Protein AF-A0A957CMG1-F1 (afdb_monomer_lite)

Radius of gyration: 23.74 Å; chains: 1; bounding box: 51×32×61 Å

pLDDT: mean 94.54, std 3.84, range [66.88, 98.25]

Structure (mmCIF, N/CA/C/O backbone):
data_AF-A0A957CMG1-F1
#
_entry.id   AF-A0A957CMG1-F1
#
loop_
_atom_site.group_PDB
_atom_site.id
_atom_site.type_symbol
_atom_site.label_atom_id
_atom_site.label_alt_id
_atom_site.label_comp_id
_atom_site.label_asym_id
_atom_site.label_entity_id
_atom_site.label_seq_id
_atom_site.pdbx_PDB_ins_code
_atom_site.Cartn_x
_atom_site.Cartn_y
_atom_site.Cartn_z
_atom_site.occupancy
_atom_site.B_iso_or_equiv
_atom_site.auth_seq_id
_atom_site.auth_comp_id
_atom_site.auth_asym_id
_atom_site.auth_atom_id
_atom_site.pdbx_PDB_model_num
ATOM 1 N N . ASN A 1 1 ? 14.415 6.162 -17.472 1.00 89.38 1 ASN A N 1
ATOM 2 C CA . ASN A 1 1 ? 15.152 7.221 -16.733 1.00 89.38 1 ASN A CA 1
ATOM 3 C C . ASN A 1 1 ? 15.567 6.882 -15.299 1.00 89.38 1 ASN A C 1
ATOM 5 O O . ASN A 1 1 ? 16.486 7.526 -14.812 1.00 89.38 1 ASN A O 1
ATOM 9 N N . TYR A 1 2 ? 14.996 5.870 -14.628 1.00 95.25 2 TYR A N 1
ATOM 10 C CA . TYR A 1 2 ? 15.364 5.530 -13.239 1.00 95.25 2 TYR A CA 1
ATOM 11 C C . TYR A 1 2 ? 16.879 5.347 -12.995 1.00 95.25 2 TYR A C 1
ATOM 13 O O . TYR A 1 2 ? 17.403 5.851 -12.007 1.00 95.25 2 TYR A O 1
ATOM 21 N N . MET A 1 3 ? 17.611 4.693 -13.909 1.00 97.38 3 MET A N 1
ATOM 22 C CA . MET A 1 3 ? 19.063 4.494 -13.762 1.00 97.38 3 MET A CA 1
ATOM 23 C C . MET A 1 3 ? 19.857 5.809 -13.711 1.00 97.38 3 MET A C 1
ATOM 25 O O . MET A 1 3 ? 20.724 5.954 -12.854 1.00 97.38 3 MET A O 1
ATOM 29 N N . ARG A 1 4 ? 19.533 6.786 -14.573 1.00 96.88 4 ARG A N 1
ATOM 30 C CA . ARG A 1 4 ? 20.174 8.113 -14.543 1.00 96.88 4 ARG A CA 1
ATOM 31 C C . ARG A 1 4 ? 19.821 8.850 -13.247 1.00 96.88 4 ARG A C 1
ATOM 33 O O . ARG A 1 4 ? 20.706 9.337 -12.556 1.00 96.88 4 ARG A O 1
ATOM 40 N N . ASN A 1 5 ? 18.546 8.818 -12.846 1.00 95.50 5 ASN A N 1
ATOM 41 C CA . ASN A 1 5 ? 18.070 9.463 -11.613 1.00 95.50 5 ASN A CA 1
ATOM 42 C C . ASN A 1 5 ? 18.682 8.868 -10.332 1.00 95.50 5 ASN A C 1
ATOM 44 O O . ASN A 1 5 ? 18.745 9.541 -9.310 1.00 95.50 5 ASN A O 1
ATOM 48 N N . THR A 1 6 ? 19.139 7.615 -10.378 1.00 96.50 6 THR A N 1
ATOM 49 C CA . THR A 1 6 ? 19.835 6.936 -9.270 1.00 96.50 6 THR A CA 1
ATOM 50 C C . THR A 1 6 ? 21.363 7.004 -9.391 1.00 96.50 6 THR A C 1
ATOM 52 O O . THR A 1 6 ? 22.079 6.244 -8.734 1.00 96.50 6 THR A O 1
ATOM 55 N N . GLY A 1 7 ? 21.875 7.916 -10.227 1.00 97.19 7 GLY A N 1
ATOM 56 C CA . GLY A 1 7 ? 23.296 8.249 -10.327 1.00 97.19 7 GLY A CA 1
ATOM 57 C C . GLY A 1 7 ? 24.149 7.208 -11.049 1.00 97.19 7 GLY A C 1
ATOM 58 O O . GLY A 1 7 ? 25.355 7.143 -10.815 1.00 97.19 7 GLY A O 1
ATOM 59 N N . ARG A 1 8 ? 23.560 6.345 -11.888 1.00 98.25 8 ARG A N 1
ATOM 60 C CA . ARG A 1 8 ? 24.357 5.430 -12.719 1.00 98.25 8 ARG A CA 1
ATOM 61 C C . ARG A 1 8 ? 25.074 6.213 -13.830 1.00 98.25 8 ARG A C 1
ATOM 63 O O . ARG A 1 8 ? 24.431 7.070 -14.433 1.00 98.25 8 ARG A O 1
ATOM 70 N N . PRO A 1 9 ? 26.358 5.910 -14.122 1.00 98.00 9 PRO A N 1
ATOM 71 C CA . PRO A 1 9 ? 27.102 6.584 -15.185 1.00 98.00 9 PRO A CA 1
ATOM 72 C C . PRO A 1 9 ? 26.421 6.436 -16.546 1.00 98.00 9 PRO A C 1
ATOM 74 O O . PRO A 1 9 ? 25.886 5.367 -16.850 1.00 98.00 9 PRO A O 1
ATOM 77 N N . ASP A 1 10 ? 26.496 7.472 -17.381 1.00 97.75 10 ASP A N 1
ATOM 78 C CA . ASP A 1 10 ? 25.837 7.480 -18.691 1.00 97.75 10 ASP A CA 1
ATOM 79 C C . ASP A 1 10 ? 26.314 6.335 -19.591 1.00 97.75 10 ASP A C 1
ATOM 81 O O . ASP A 1 10 ? 25.489 5.670 -20.212 1.00 97.75 10 ASP A O 1
ATOM 85 N N . GLU A 1 11 ? 27.612 6.017 -19.566 1.00 98.19 11 GLU A N 1
ATOM 86 C CA . GLU A 1 11 ? 28.191 4.886 -20.304 1.00 98.19 11 GLU A CA 1
ATOM 87 C C . GLU A 1 11 ? 27.521 3.549 -19.955 1.00 98.19 11 GLU A C 1
ATOM 89 O O . GLU A 1 11 ? 27.271 2.720 -20.832 1.00 98.19 11 GLU A O 1
ATOM 94 N N . LEU A 1 12 ? 27.188 3.339 -18.676 1.00 98.00 12 LEU A N 1
ATOM 95 C CA . LEU A 1 12 ? 26.508 2.130 -18.220 1.00 98.00 12 LEU A CA 1
ATOM 96 C C . LEU A 1 12 ? 25.047 2.107 -18.677 1.00 98.00 12 LEU A C 1
ATOM 98 O O . LEU A 1 12 ? 24.549 1.058 -19.081 1.00 98.00 12 LEU A O 1
ATOM 102 N N . VAL A 1 13 ? 24.353 3.245 -18.605 1.00 98.06 13 VAL A N 1
ATOM 103 C CA . VAL A 1 13 ? 22.962 3.349 -19.069 1.00 98.06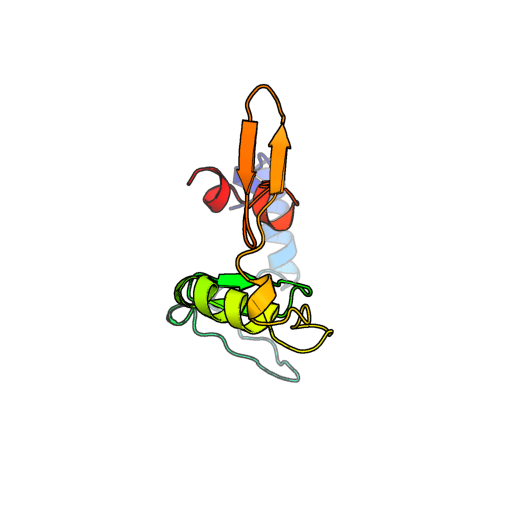 13 VAL A CA 1
ATOM 104 C C . VAL A 1 13 ? 22.882 3.050 -20.565 1.00 98.06 13 VAL A C 1
ATOM 106 O O . VAL A 1 13 ? 22.054 2.244 -20.989 1.00 98.06 13 VAL A O 1
ATOM 109 N N . ASP A 1 14 ? 23.795 3.626 -21.342 1.00 97.94 14 ASP A N 1
ATOM 110 C CA . ASP A 1 14 ? 23.873 3.431 -22.785 1.00 97.94 14 ASP A CA 1
ATOM 111 C C . ASP A 1 14 ? 24.233 1.983 -23.146 1.00 97.94 14 ASP A C 1
ATOM 113 O O . ASP A 1 14 ? 23.675 1.418 -24.090 1.00 97.94 14 ASP A O 1
ATOM 117 N N . LEU A 1 15 ? 25.141 1.355 -22.388 1.00 98.06 15 LEU A N 1
ATOM 118 C CA . LEU A 1 15 ? 25.483 -0.057 -22.556 1.00 98.06 15 LEU A CA 1
ATOM 119 C C . LEU A 1 15 ? 24.267 -0.961 -22.324 1.00 98.06 15 LEU A C 1
ATOM 121 O O . LEU A 1 15 ? 23.983 -1.823 -23.158 1.00 98.06 15 LEU A O 1
ATOM 125 N N . VAL A 1 16 ? 23.542 -0.766 -21.217 1.00 98.00 16 VAL A N 1
ATOM 126 C CA . VAL A 1 16 ? 22.353 -1.566 -20.882 1.00 98.00 16 VAL A CA 1
ATOM 127 C C . VAL A 1 16 ? 21.277 -1.409 -21.949 1.00 98.00 16 VAL A C 1
ATOM 129 O O . VAL A 1 16 ? 20.696 -2.405 -22.382 1.00 98.00 16 VAL A O 1
ATOM 132 N N . GLU A 1 17 ? 21.036 -0.189 -22.425 1.00 97.31 17 GLU A N 1
ATOM 133 C CA . GLU A 1 17 ? 20.070 0.063 -23.493 1.00 97.31 17 GLU A CA 1
ATOM 134 C C . GLU A 1 17 ? 20.462 -0.642 -24.798 1.00 97.31 17 GLU A C 1
ATOM 136 O O . GLU A 1 17 ? 19.654 -1.373 -25.372 1.00 97.31 17 GLU A O 1
ATOM 141 N N . LYS A 1 18 ? 21.709 -0.483 -25.259 1.00 98.06 18 LYS A N 1
ATOM 142 C CA . LYS A 1 18 ? 22.189 -1.135 -26.489 1.00 98.06 18 LYS A CA 1
ATOM 143 C C . LYS A 1 18 ? 22.106 -2.653 -26.392 1.00 98.06 18 LYS A C 1
ATOM 145 O O . LYS A 1 18 ? 21.629 -3.301 -27.322 1.00 98.06 18 LYS A O 1
ATOM 150 N N . TYR A 1 19 ? 22.547 -3.212 -25.267 1.00 98.25 19 TYR A N 1
ATOM 151 C CA . TYR A 1 19 ? 22.513 -4.648 -25.029 1.00 98.25 19 TYR A CA 1
ATOM 152 C C . TYR A 1 19 ? 21.076 -5.183 -25.033 1.00 98.25 19 TYR A C 1
ATOM 154 O O . TYR A 1 19 ? 20.767 -6.102 -25.785 1.00 98.25 19 TYR A O 1
ATOM 162 N N . THR A 1 20 ? 20.172 -4.581 -24.257 1.00 97.69 20 THR A N 1
ATOM 163 C CA . THR A 1 20 ? 18.773 -5.036 -24.171 1.00 97.69 20 THR A CA 1
ATOM 164 C C . THR A 1 20 ? 18.028 -4.889 -25.495 1.00 97.69 20 THR A C 1
ATOM 166 O O . THR A 1 20 ? 17.253 -5.777 -25.839 1.00 97.69 20 THR A O 1
ATOM 169 N N . LYS A 1 21 ? 18.309 -3.847 -26.290 1.00 96.75 21 LYS A N 1
ATOM 170 C CA . LYS A 1 21 ? 17.794 -3.721 -27.664 1.00 96.75 21 LYS A CA 1
ATOM 171 C C . LYS A 1 21 ? 18.317 -4.834 -28.570 1.00 96.75 21 LYS A C 1
ATOM 173 O O . LYS A 1 21 ? 17.524 -5.485 -29.242 1.00 96.75 21 LYS A O 1
ATOM 178 N N . ALA A 1 22 ? 19.625 -5.100 -28.550 1.00 97.31 22 ALA A N 1
ATOM 179 C CA . ALA A 1 22 ? 20.231 -6.166 -29.351 1.00 97.31 22 ALA A CA 1
ATOM 180 C C . ALA A 1 22 ? 19.712 -7.568 -28.980 1.00 97.31 22 ALA A C 1
ATOM 182 O O . ALA A 1 22 ? 19.689 -8.453 -29.829 1.00 97.31 22 ALA A O 1
ATOM 183 N N . GLN A 1 23 ? 19.297 -7.770 -27.727 1.00 97.56 23 GLN A N 1
ATOM 184 C CA . GLN A 1 23 ? 18.710 -9.023 -27.240 1.00 97.56 23 GLN A CA 1
ATOM 185 C C . GLN A 1 23 ? 17.176 -9.091 -27.380 1.00 97.56 23 GLN A C 1
ATOM 187 O O . GLN A 1 23 ? 16.589 -10.106 -27.021 1.00 97.56 23 GLN A O 1
ATOM 192 N N . GLY A 1 24 ? 16.508 -8.032 -27.855 1.00 94.38 24 GLY A N 1
ATOM 193 C CA . GLY A 1 24 ? 15.042 -7.986 -27.944 1.00 94.38 24 GLY A CA 1
ATOM 194 C C . GLY A 1 24 ? 14.320 -7.896 -26.590 1.00 94.38 24 GLY A C 1
ATOM 195 O O . GLY A 1 24 ? 13.144 -8.225 -26.495 1.00 94.38 24 GLY A O 1
ATOM 196 N N . LEU A 1 25 ? 15.013 -7.457 -25.536 1.00 95.56 25 LEU A N 1
ATOM 197 C CA . LEU A 1 25 ? 14.482 -7.297 -24.174 1.00 95.56 25 LEU A CA 1
ATOM 198 C C . LEU A 1 25 ? 13.975 -5.874 -23.891 1.00 95.56 25 LEU A C 1
ATOM 200 O O . LEU A 1 25 ? 13.389 -5.616 -22.841 1.00 95.56 25 LEU A O 1
ATOM 204 N N . TYR A 1 26 ? 14.243 -4.929 -24.792 1.00 95.50 26 TYR A N 1
ATOM 205 C CA . TYR A 1 26 ? 13.864 -3.529 -24.631 1.00 95.50 26 TYR A CA 1
ATOM 206 C C . TYR A 1 26 ? 12.438 -3.288 -25.146 1.00 95.50 26 TYR A C 1
ATOM 208 O O . TYR A 1 26 ? 12.217 -3.255 -26.355 1.00 95.50 26 TYR A O 1
ATOM 216 N N . ARG A 1 27 ? 11.477 -3.115 -24.229 1.00 95.19 27 ARG A N 1
ATOM 217 C CA . ARG A 1 27 ? 10.067 -2.815 -24.540 1.00 95.19 27 ARG A CA 1
ATOM 218 C C . ARG A 1 27 ? 9.879 -1.316 -24.797 1.00 95.19 27 ARG A C 1
ATOM 220 O O . ARG A 1 27 ? 10.307 -0.490 -23.995 1.00 95.19 27 ARG A O 1
ATOM 227 N N . THR A 1 28 ? 9.183 -0.984 -25.875 1.00 95.06 28 THR A N 1
ATOM 228 C CA . THR A 1 28 ? 8.637 0.353 -26.193 1.00 95.06 28 THR A CA 1
ATOM 229 C C . THR A 1 28 ? 7.159 0.223 -26.513 1.00 95.06 28 THR A C 1
ATOM 231 O O . THR A 1 28 ? 6.751 -0.893 -26.803 1.00 95.06 28 THR A O 1
ATOM 234 N N . ASP A 1 29 ? 6.365 1.292 -26.524 1.00 94.50 29 ASP A N 1
ATOM 235 C CA . ASP A 1 29 ? 4.917 1.213 -26.798 1.00 94.50 29 ASP A CA 1
ATOM 236 C C . ASP A 1 29 ? 4.586 0.567 -28.159 1.00 94.50 29 ASP A C 1
ATOM 238 O O . ASP A 1 29 ? 3.553 -0.081 -28.299 1.00 94.50 29 ASP A O 1
ATOM 242 N N . GLU A 1 30 ? 5.496 0.645 -29.136 1.00 94.25 30 GLU A N 1
ATOM 243 C CA . GLU A 1 30 ? 5.371 0.005 -30.454 1.00 94.25 30 GLU A CA 1
ATOM 244 C C . GLU A 1 30 ? 5.687 -1.499 -30.450 1.00 94.25 30 GLU A C 1
ATOM 246 O O . GLU A 1 30 ? 5.414 -2.198 -31.426 1.00 94.25 30 GLU A O 1
ATOM 251 N N . THR A 1 31 ? 6.301 -2.014 -29.383 1.00 94.31 31 THR A N 1
ATOM 252 C CA . THR A 1 31 ? 6.585 -3.446 -29.256 1.00 94.31 31 THR A CA 1
ATOM 253 C C . THR A 1 31 ? 5.262 -4.207 -29.094 1.00 94.31 31 THR A C 1
ATOM 255 O O . THR A 1 31 ? 4.480 -3.848 -28.215 1.00 94.31 31 THR A O 1
ATOM 258 N N . PRO A 1 32 ? 4.996 -5.263 -29.885 1.00 93.00 32 PRO A N 1
ATOM 259 C CA . PRO A 1 32 ? 3.783 -6.061 -29.733 1.00 93.00 32 PRO A CA 1
ATOM 260 C C . PRO A 1 32 ? 3.679 -6.698 -28.347 1.00 93.00 32 PRO A C 1
ATOM 262 O O . PRO A 1 32 ? 4.692 -7.046 -27.731 1.00 93.00 32 PRO A O 1
ATOM 265 N N . ASP A 1 33 ? 2.452 -6.900 -27.878 1.00 93.38 33 ASP A N 1
ATOM 266 C CA . ASP A 1 33 ? 2.230 -7.632 -26.638 1.00 93.38 33 ASP A CA 1
ATOM 267 C C . ASP A 1 33 ? 2.654 -9.101 -26.773 1.00 93.38 33 ASP A C 1
ATOM 269 O O . ASP A 1 33 ? 2.407 -9.731 -27.809 1.00 93.38 33 ASP A O 1
ATOM 273 N N . PRO A 1 34 ? 3.295 -9.674 -25.739 1.00 93.56 34 PRO A N 1
ATOM 274 C CA . PRO A 1 34 ? 3.564 -11.102 -25.700 1.00 93.56 34 PRO A CA 1
ATOM 275 C C . PRO A 1 34 ? 2.275 -11.928 -25.759 1.00 93.56 34 PRO A C 1
ATOM 277 O O . PRO A 1 34 ? 1.210 -11.499 -25.317 1.00 93.56 34 PRO A O 1
ATOM 280 N N . ILE A 1 35 ? 2.387 -13.164 -26.245 1.00 95.31 35 ILE A N 1
ATOM 281 C CA . ILE A 1 35 ? 1.289 -14.131 -26.180 1.00 95.31 35 ILE A CA 1
ATOM 282 C C . ILE A 1 35 ? 1.265 -14.717 -24.767 1.00 95.31 35 ILE A C 1
ATOM 284 O O . ILE A 1 35 ? 2.110 -15.542 -24.413 1.00 95.31 35 ILE A O 1
ATOM 288 N N . PHE A 1 36 ? 0.308 -14.272 -23.959 1.00 96.38 36 PHE A N 1
ATOM 289 C CA . PHE A 1 36 ? 0.070 -14.797 -22.616 1.00 96.38 36 PHE A CA 1
ATOM 290 C C . PHE A 1 36 ? -0.941 -15.948 -22.644 1.00 96.38 36 PHE A C 1
ATOM 292 O O . PHE A 1 36 ? -1.742 -16.060 -23.571 1.00 96.38 36 PHE A O 1
ATOM 299 N N . THR A 1 37 ? -0.917 -16.807 -21.622 1.00 97.69 37 THR A N 1
ATOM 300 C CA . THR A 1 37 ? -1.943 -17.850 -21.448 1.00 97.69 37 THR A CA 1
ATOM 301 C C . THR A 1 37 ? -3.294 -17.248 -21.083 1.00 97.69 37 THR A C 1
ATOM 303 O O . THR A 1 37 ? -4.315 -17.703 -21.579 1.00 97.69 37 THR A O 1
ATOM 306 N N . ASP A 1 38 ? -3.268 -16.202 -20.256 1.00 97.12 38 ASP A N 1
ATOM 307 C CA . ASP A 1 38 ? -4.426 -15.456 -19.786 1.00 97.12 38 ASP A CA 1
ATOM 308 C C . ASP A 1 38 ? -4.066 -13.971 -19.699 1.00 97.12 38 ASP A C 1
ATOM 310 O O . ASP A 1 38 ? -2.925 -13.613 -19.389 1.00 97.12 38 ASP A O 1
ATOM 314 N N . VAL A 1 39 ? -5.050 -13.107 -19.943 1.00 96.25 39 VAL A N 1
ATOM 315 C CA . VAL A 1 39 ? -4.912 -11.650 -19.837 1.00 96.25 39 VAL A CA 1
ATOM 316 C C . VAL A 1 39 ? -5.898 -11.142 -18.790 1.00 96.25 39 VAL A C 1
ATOM 318 O O . VAL A 1 39 ? -7.079 -11.484 -18.819 1.00 96.25 39 VAL A O 1
ATOM 321 N N . VAL A 1 40 ? -5.403 -10.328 -17.857 1.00 96.81 40 VAL A N 1
ATOM 322 C CA . VAL A 1 40 ? -6.211 -9.645 -16.839 1.00 96.81 40 VAL A CA 1
ATOM 323 C C . VAL A 1 40 ? -6.050 -8.145 -17.037 1.00 96.81 40 VAL A C 1
ATOM 325 O O . VAL A 1 40 ? -4.929 -7.651 -17.140 1.00 96.81 40 VAL A O 1
ATOM 328 N N . GLU A 1 41 ? -7.167 -7.426 -17.066 1.00 96.62 41 GLU A N 1
ATOM 329 C CA . GLU A 1 41 ? -7.198 -5.988 -17.328 1.00 96.62 41 GLU A CA 1
ATOM 330 C C . GLU A 1 41 ? -7.559 -5.191 -16.070 1.00 96.62 41 GLU A C 1
ATOM 332 O O . GLU A 1 41 ? -8.331 -5.640 -15.218 1.00 96.62 41 GLU A O 1
ATOM 337 N N . LEU A 1 42 ? -7.004 -3.981 -15.963 1.00 96.50 42 LEU A N 1
ATOM 338 C CA . LEU A 1 42 ? -7.326 -3.013 -14.919 1.00 96.50 42 LEU A CA 1
ATOM 339 C C . LEU A 1 42 ? -7.342 -1.604 -15.512 1.00 96.50 42 LEU A C 1
ATOM 341 O O . LEU A 1 42 ? -6.302 -1.078 -15.905 1.00 96.50 42 LEU A O 1
ATOM 345 N N . ASP A 1 43 ? -8.510 -0.967 -15.504 1.00 97.25 43 ASP A N 1
ATOM 346 C CA . ASP A 1 43 ? -8.623 0.453 -15.825 1.00 97.25 43 ASP A CA 1
ATOM 347 C C . ASP A 1 43 ? -8.159 1.299 -14.630 1.00 97.25 43 ASP A C 1
ATOM 349 O O . ASP A 1 43 ? -8.803 1.333 -13.575 1.00 97.25 43 ASP A O 1
ATOM 353 N N . LEU A 1 44 ? -7.044 2.013 -14.801 1.00 95.94 44 LEU A N 1
ATOM 354 C CA . LEU A 1 44 ? -6.472 2.881 -13.771 1.00 95.94 44 LEU A CA 1
ATOM 355 C C . LEU A 1 44 ? -7.407 4.033 -13.369 1.00 95.94 44 LEU A C 1
ATOM 357 O O . LEU A 1 44 ? -7.328 4.495 -12.232 1.00 95.94 44 LEU A O 1
ATOM 361 N N . GLY A 1 45 ? -8.331 4.457 -14.239 1.00 97.88 45 GLY A N 1
ATOM 362 C CA . GLY A 1 45 ? -9.346 5.465 -13.919 1.00 97.88 45 GLY A CA 1
ATOM 363 C C . GLY A 1 45 ? -10.363 4.999 -12.872 1.00 97.88 45 GLY A C 1
ATOM 364 O O . GLY A 1 45 ? -10.998 5.820 -12.212 1.00 97.88 45 GLY A O 1
ATOM 365 N N . THR A 1 46 ? -10.490 3.685 -12.667 1.00 96.31 46 THR A N 1
ATOM 366 C CA . THR A 1 46 ? -11.381 3.095 -11.653 1.00 96.31 46 THR A CA 1
ATOM 367 C C . THR A 1 46 ? -10.733 2.971 -10.273 1.00 96.31 46 THR A C 1
ATOM 369 O O . THR A 1 46 ? -11.406 2.635 -9.291 1.00 96.31 46 THR A O 1
ATOM 372 N N . VAL A 1 47 ? -9.427 3.233 -10.166 1.00 96.50 47 VAL A N 1
ATOM 373 C CA . VAL A 1 47 ? -8.684 3.082 -8.915 1.00 96.50 47 VAL A CA 1
ATOM 374 C C . VAL A 1 47 ? -9.133 4.140 -7.910 1.00 96.50 47 VAL A C 1
ATOM 376 O O . VAL A 1 47 ? -9.198 5.332 -8.194 1.00 96.50 47 VAL A O 1
ATOM 379 N N . GLN A 1 48 ? -9.417 3.688 -6.689 1.00 97.12 48 GLN A N 1
ATOM 380 C CA . GLN A 1 48 ? -9.823 4.540 -5.574 1.00 97.12 48 GLN A CA 1
ATOM 381 C C . GLN A 1 48 ? -8.920 4.303 -4.361 1.00 97.12 48 GLN A C 1
ATOM 383 O O . GLN A 1 48 ? -8.503 3.153 -4.153 1.00 97.12 48 GLN A O 1
ATOM 388 N N . PRO A 1 49 ? -8.680 5.336 -3.524 1.00 97.25 49 PRO A N 1
ATOM 389 C CA . PRO A 1 49 ? -7.949 5.188 -2.273 1.00 97.25 49 PRO A CA 1
ATOM 390 C C . PRO A 1 49 ? -8.535 4.070 -1.410 1.00 97.25 49 PRO A C 1
ATOM 392 O O . PRO A 1 49 ? -9.744 4.006 -1.163 1.00 97.25 49 PRO A O 1
ATOM 395 N N . SER A 1 50 ? -7.671 3.178 -0.942 1.00 97.25 50 SER A N 1
ATOM 396 C CA . SER A 1 50 ? -8.076 2.013 -0.164 1.00 97.25 50 SER A CA 1
ATOM 397 C C . SER A 1 50 ? -7.032 1.626 0.872 1.00 97.25 50 SER A C 1
ATOM 399 O O . SER A 1 50 ? -5.859 1.965 0.755 1.00 97.25 50 SER A O 1
ATOM 401 N N . LEU A 1 51 ? -7.488 0.879 1.868 1.00 96.25 51 LEU A N 1
ATOM 402 C CA . LEU A 1 51 ? -6.701 0.216 2.896 1.00 96.25 51 LEU A CA 1
ATOM 403 C C . LEU A 1 51 ? -6.778 -1.301 2.678 1.00 96.25 51 LEU A C 1
ATOM 405 O O . LEU A 1 51 ? -7.666 -1.788 1.975 1.00 96.25 51 LEU A O 1
ATOM 409 N N . ALA A 1 52 ? -5.878 -2.041 3.317 1.00 95.56 52 ALA A N 1
ATOM 410 C CA . ALA A 1 52 ? -5.930 -3.496 3.384 1.00 95.56 52 ALA A CA 1
ATOM 411 C C . ALA A 1 52 ? -6.038 -3.954 4.843 1.00 95.56 52 ALA A C 1
ATOM 413 O O . ALA A 1 52 ? -5.329 -3.426 5.702 1.00 95.56 52 ALA A O 1
ATOM 414 N N . GLY A 1 53 ? -6.903 -4.928 5.127 1.00 94.06 53 GLY A N 1
ATOM 415 C CA . GLY A 1 53 ? -7.024 -5.539 6.449 1.00 94.06 53 GLY A CA 1
ATOM 416 C C . GLY A 1 53 ? -8.471 -5.797 6.889 1.00 94.06 53 GLY A C 1
ATOM 417 O O . GLY A 1 53 ? -9.365 -5.882 6.054 1.00 94.06 53 GLY A O 1
ATOM 418 N N . PRO A 1 54 ? -8.724 -5.957 8.203 1.00 91.56 54 PRO A N 1
ATOM 419 C CA . PRO A 1 54 ? -7.779 -5.750 9.305 1.00 91.56 54 PRO A CA 1
ATOM 420 C C . PRO A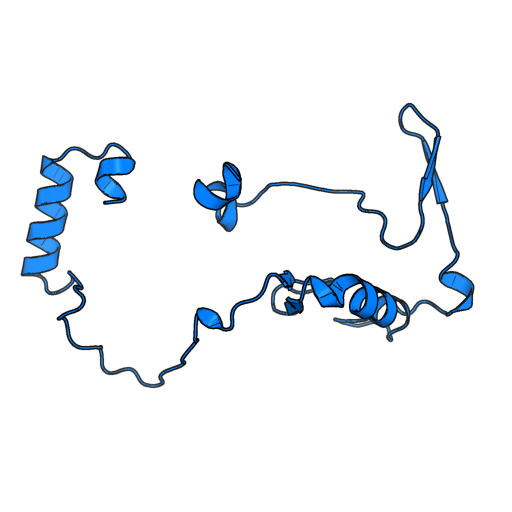 1 54 ? -6.824 -6.925 9.566 1.00 91.56 54 PRO A C 1
ATOM 422 O O . PRO A 1 54 ? -5.920 -6.774 10.382 1.00 91.56 54 PRO A O 1
ATOM 425 N N . LYS A 1 55 ? -7.002 -8.088 8.915 1.00 93.75 55 LYS A N 1
ATOM 426 C CA . LYS A 1 55 ? -6.199 -9.296 9.212 1.00 93.75 55 LYS A CA 1
ATOM 427 C C . LYS A 1 55 ? -5.379 -9.856 8.047 1.00 93.75 55 LYS A C 1
ATOM 429 O O . LYS A 1 55 ? -4.457 -10.625 8.307 1.00 93.75 55 LYS A O 1
ATOM 434 N N . ARG A 1 56 ? -5.690 -9.527 6.785 1.00 94.62 56 ARG A N 1
ATOM 435 C CA . ARG A 1 56 ? -4.974 -10.058 5.606 1.00 94.62 56 ARG A CA 1
ATOM 436 C C . ARG A 1 56 ? -4.763 -8.982 4.531 1.00 94.62 56 ARG A C 1
ATOM 438 O O . ARG A 1 56 ? -5.606 -8.098 4.398 1.00 94.62 56 ARG A O 1
ATOM 445 N N . PRO A 1 57 ? -3.684 -9.059 3.734 1.00 94.62 57 PRO A N 1
ATOM 446 C CA . PRO A 1 57 ? -3.344 -8.033 2.742 1.00 94.62 57 PRO A CA 1
ATOM 447 C C . PRO A 1 57 ? -4.299 -7.969 1.540 1.00 94.62 57 PRO A C 1
ATOM 449 O O . PRO A 1 57 ? -4.458 -6.909 0.946 1.00 94.62 57 PRO A O 1
ATOM 452 N N . GLN A 1 58 ? -4.957 -9.073 1.182 1.00 95.00 58 GLN A N 1
ATOM 453 C CA . GLN A 1 58 ? -5.926 -9.109 0.081 1.00 95.00 58 GLN A CA 1
ATOM 454 C C . GLN A 1 58 ? -7.303 -8.528 0.448 1.00 95.00 58 GLN A C 1
ATOM 456 O O . GLN A 1 58 ? -8.143 -8.343 -0.431 1.00 95.00 58 GLN A O 1
ATOM 461 N N . ASP A 1 59 ? -7.557 -8.251 1.731 1.00 94.44 59 ASP A N 1
ATOM 462 C CA . ASP A 1 59 ? -8.832 -7.699 2.194 1.00 94.44 59 ASP A CA 1
ATOM 463 C C . ASP A 1 59 ? -8.877 -6.186 1.915 1.00 94.44 59 ASP A C 1
ATOM 465 O O . ASP A 1 59 ? -8.573 -5.366 2.781 1.00 94.44 59 ASP A O 1
ATOM 469 N N . ARG A 1 60 ? -9.219 -5.807 0.677 1.00 95.50 60 ARG A N 1
ATOM 470 C CA . ARG A 1 60 ? -9.298 -4.405 0.244 1.00 95.50 60 ARG A CA 1
ATOM 471 C C . ARG A 1 60 ? -10.542 -3.709 0.803 1.00 95.50 60 ARG A C 1
ATOM 473 O O . ARG A 1 60 ? -11.668 -4.137 0.565 1.00 95.50 60 ARG A O 1
ATOM 480 N N . ILE A 1 61 ? -10.339 -2.562 1.448 1.00 96.19 61 ILE A N 1
ATOM 481 C CA . ILE A 1 61 ? -11.392 -1.689 1.975 1.00 96.19 61 ILE A CA 1
ATOM 482 C C . ILE A 1 61 ? -11.232 -0.306 1.348 1.00 96.19 61 ILE A C 1
ATOM 484 O O . ILE A 1 61 ? -10.203 0.339 1.530 1.00 96.19 61 ILE A O 1
ATOM 488 N N . LEU A 1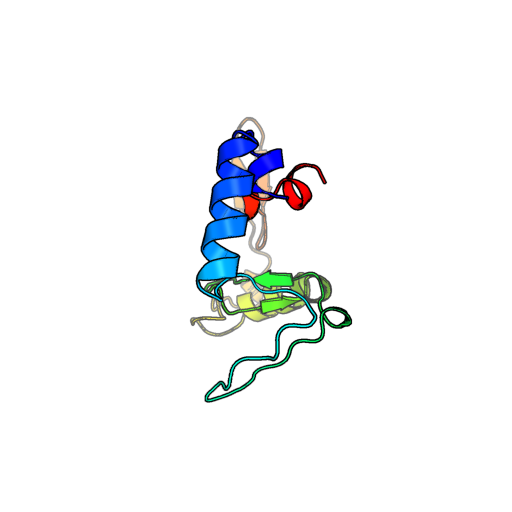 62 ? -12.243 0.180 0.624 1.00 97.62 62 LEU A N 1
ATOM 489 C CA . LEU A 1 62 ? -12.248 1.571 0.157 1.00 97.62 62 LEU A CA 1
ATOM 490 C C . LEU A 1 62 ? -12.146 2.519 1.350 1.00 97.62 62 LEU A C 1
ATOM 492 O O . LEU A 1 62 ? -12.840 2.328 2.350 1.00 97.62 62 LEU A O 1
ATOM 496 N N . LEU A 1 63 ? -11.316 3.557 1.238 1.00 97.25 63 LEU A N 1
ATOM 497 C CA . LEU A 1 63 ? -11.091 4.492 2.339 1.00 97.25 63 LEU A CA 1
ATOM 498 C C . LEU A 1 63 ? -12.402 5.161 2.784 1.00 97.25 63 LEU A C 1
ATOM 500 O O . LEU A 1 63 ? -12.647 5.291 3.983 1.00 97.25 63 LEU A O 1
ATOM 504 N N . SER A 1 64 ? -13.289 5.476 1.833 1.00 97.75 64 SER A N 1
ATOM 505 C CA . SER A 1 64 ? -14.641 5.998 2.087 1.00 97.75 64 SER A CA 1
ATOM 506 C C . SER A 1 64 ? -15.500 5.077 2.960 1.00 97.75 64 SER A C 1
ATOM 508 O O . SER A 1 64 ? -16.352 5.549 3.709 1.00 97.75 64 SER A O 1
ATOM 510 N N . ASN A 1 65 ? -15.258 3.765 2.901 1.00 97.31 65 ASN A N 1
ATOM 511 C CA . ASN A 1 65 ? -16.066 2.742 3.563 1.00 97.31 65 ASN A CA 1
ATOM 512 C C . ASN A 1 65 ? -15.417 2.233 4.859 1.00 97.31 65 ASN A C 1
ATOM 514 O O . ASN A 1 65 ? -15.999 1.391 5.545 1.00 97.31 65 ASN A O 1
ATOM 518 N N . MET A 1 66 ? -14.225 2.728 5.214 1.00 96.56 66 MET A N 1
ATOM 519 C CA . MET A 1 66 ? -13.424 2.209 6.327 1.00 96.56 66 MET A CA 1
ATOM 520 C C . MET A 1 66 ? -14.212 2.162 7.640 1.00 96.56 66 MET A C 1
ATOM 522 O O . MET A 1 66 ? -14.262 1.121 8.291 1.00 96.56 66 MET A O 1
ATOM 526 N N . LYS A 1 67 ? -14.897 3.255 7.997 1.00 95.50 67 LYS A N 1
ATOM 527 C CA . LYS A 1 67 ? -15.656 3.355 9.255 1.00 95.50 67 LYS A CA 1
ATOM 528 C C . LYS A 1 67 ? -16.786 2.328 9.344 1.00 95.50 67 LYS A C 1
ATOM 530 O O . LYS A 1 67 ? -17.016 1.749 10.404 1.00 95.50 67 LYS A O 1
ATOM 535 N N . GLU A 1 68 ? -17.506 2.124 8.244 1.00 96.00 68 GLU A N 1
ATOM 536 C CA . GLU A 1 68 ? -18.606 1.162 8.181 1.00 96.00 68 GLU A CA 1
ATOM 537 C C . GLU A 1 68 ? -18.079 -0.274 8.277 1.00 96.00 68 GLU A C 1
ATOM 539 O O . GLU A 1 68 ? -18.568 -1.061 9.088 1.00 96.00 68 GLU A O 1
ATOM 544 N N . GLN A 1 69 ? -17.040 -0.596 7.502 1.00 95.62 69 GLN A N 1
ATOM 545 C CA . GLN A 1 69 ? -16.436 -1.928 7.491 1.00 95.62 69 GLN A CA 1
ATOM 546 C C . GLN A 1 69 ? -15.785 -2.281 8.828 1.00 95.62 69 GLN A C 1
ATOM 548 O O . GLN A 1 69 ? -15.936 -3.403 9.312 1.00 95.62 69 GLN A O 1
ATOM 553 N N . TYR A 1 70 ? -15.130 -1.319 9.479 1.00 95.38 70 TYR A N 1
ATOM 554 C CA . TYR A 1 70 ? -14.561 -1.510 10.808 1.00 95.38 70 TYR A CA 1
ATOM 555 C C . TYR A 1 70 ? -15.633 -1.907 11.832 1.00 95.38 70 TYR A C 1
ATOM 557 O O . TYR A 1 70 ? -15.478 -2.901 12.538 1.00 95.38 70 TYR A O 1
ATOM 565 N N . ARG A 1 71 ? -16.770 -1.197 11.862 1.00 94.25 71 ARG A N 1
ATOM 566 C CA . ARG A 1 71 ? -17.886 -1.513 12.771 1.00 94.25 71 ARG A CA 1
ATOM 567 C C . ARG A 1 71 ? -18.486 -2.889 12.515 1.00 94.25 71 ARG A C 1
ATOM 569 O O . ARG A 1 71 ? -18.744 -3.619 13.467 1.00 94.25 71 ARG A O 1
ATOM 576 N N . LYS A 1 72 ? -18.657 -3.263 11.243 1.00 94.94 72 LYS A N 1
ATOM 577 C CA . LYS A 1 72 ? -19.092 -4.616 10.862 1.00 94.94 72 LYS A CA 1
ATOM 578 C C . LYS A 1 72 ? -18.106 -5.675 11.358 1.00 94.94 72 LYS A C 1
ATOM 580 O O . LYS A 1 72 ? -18.521 -6.678 11.927 1.00 94.94 72 LYS A O 1
ATOM 585 N N . THR A 1 73 ? -16.807 -5.419 11.208 1.00 95.81 73 THR A N 1
ATOM 586 C CA . THR A 1 73 ? -15.737 -6.333 11.640 1.00 95.81 73 THR A CA 1
ATOM 587 C C . THR A 1 73 ? -15.737 -6.548 13.157 1.00 95.81 73 THR A C 1
ATOM 589 O O . THR A 1 73 ? -15.496 -7.666 13.611 1.00 95.81 73 THR A O 1
ATOM 592 N N . LEU A 1 74 ? -16.030 -5.515 13.956 1.00 96.50 74 LEU A N 1
ATOM 593 C CA . LEU A 1 74 ? -16.091 -5.653 15.416 1.00 96.50 74 LEU A CA 1
ATOM 594 C C . LEU A 1 74 ? -17.115 -6.708 15.857 1.00 96.50 74 LEU A C 1
ATOM 596 O O . LEU A 1 74 ? -16.786 -7.549 16.688 1.00 96.50 74 LEU A O 1
ATOM 600 N N . LEU A 1 75 ? -18.312 -6.692 15.264 1.00 96.38 75 LEU A N 1
ATOM 601 C CA . LEU A 1 75 ? -19.423 -7.580 15.628 1.00 96.38 75 LEU A CA 1
ATOM 602 C C . LEU A 1 75 ? -19.404 -8.931 14.898 1.00 96.38 75 LEU A C 1
ATOM 604 O O . LEU A 1 75 ? -20.015 -9.896 15.354 1.00 96.38 75 LEU A O 1
ATOM 608 N N . ALA A 1 76 ? -18.732 -9.014 13.747 1.00 95.88 76 ALA A N 1
ATOM 609 C CA . ALA A 1 76 ? -18.681 -10.239 12.958 1.00 95.88 76 ALA A CA 1
ATOM 610 C C . ALA A 1 76 ? -18.029 -11.394 13.746 1.00 95.88 76 ALA A C 1
ATOM 612 O O . ALA A 1 76 ? -17.084 -11.144 14.503 1.00 95.88 76 ALA A O 1
ATOM 613 N N . PRO A 1 77 ? -18.471 -12.655 13.546 1.00 95.94 77 PRO A N 1
ATOM 614 C CA . PRO A 1 77 ? -17.912 -13.814 14.236 1.00 95.94 77 PRO A CA 1
ATOM 615 C C . PRO A 1 77 ? -16.393 -13.892 14.114 1.00 95.94 77 PRO A C 1
ATOM 617 O O . PRO A 1 77 ? -15.818 -13.517 13.090 1.00 95.94 77 PRO A O 1
ATOM 620 N N . VAL A 1 78 ? -15.742 -14.420 15.151 1.00 95.88 78 VAL A N 1
ATOM 621 C CA . VAL A 1 78 ? -14.284 -14.573 15.176 1.00 95.88 78 VAL A CA 1
ATOM 622 C C . VAL A 1 78 ? -13.819 -15.330 13.932 1.00 95.88 78 VAL A C 1
ATOM 624 O O . VAL A 1 78 ? -14.184 -16.480 13.705 1.00 95.88 78 VAL A O 1
ATOM 627 N N . GLY A 1 79 ? -12.999 -14.670 13.121 1.00 92.50 79 GLY A N 1
ATOM 628 C CA . GLY A 1 79 ? -12.522 -15.223 11.859 1.00 92.50 79 GLY A CA 1
ATOM 629 C C . GLY A 1 79 ? -11.653 -14.232 11.090 1.00 92.50 79 GLY A C 1
ATOM 630 O O . GLY A 1 79 ? -11.255 -13.206 11.650 1.00 92.50 79 GLY A O 1
ATOM 631 N N . PRO A 1 80 ? -11.353 -14.494 9.807 1.00 89.38 80 PRO A N 1
ATOM 632 C CA . PRO A 1 80 ? -10.501 -13.623 8.995 1.00 89.38 80 PRO A CA 1
ATOM 633 C C . PRO A 1 80 ? -10.996 -12.172 8.896 1.00 89.38 80 PRO A C 1
ATOM 635 O O . PRO A 1 80 ? -10.186 -11.264 8.766 1.00 89.38 80 PRO A O 1
ATOM 638 N N . GLN A 1 81 ? -12.307 -11.949 9.012 1.00 87.88 81 GLN A N 1
ATOM 639 C CA . GLN A 1 81 ? -12.942 -10.633 8.866 1.00 87.88 81 GLN A CA 1
ATOM 640 C C . GLN A 1 81 ? -13.726 -10.193 10.114 1.00 87.88 81 GLN A C 1
ATOM 642 O O . GLN A 1 81 ? -14.469 -9.221 10.050 1.00 87.88 81 GLN A O 1
ATOM 647 N N . GLY A 1 82 ? -13.586 -10.894 11.247 1.00 93.69 82 GLY A N 1
ATOM 648 C CA . GLY A 1 82 ? -14.398 -10.629 12.438 1.00 93.69 82 GLY A CA 1
ATOM 649 C C . GLY A 1 82 ? -13.646 -10.760 13.757 1.00 93.69 82 GLY A C 1
ATOM 650 O O . GLY A 1 82 ? -12.709 -11.558 13.886 1.00 93.69 82 GLY A O 1
ATOM 651 N N . ILE A 1 83 ? -14.028 -9.928 14.725 1.00 94.44 83 ILE A N 1
ATOM 652 C CA . ILE A 1 83 ? -13.451 -9.871 16.076 1.00 94.44 83 ILE A CA 1
ATOM 653 C C . ILE A 1 83 ? -14.352 -10.565 17.107 1.00 94.44 83 ILE A C 1
ATOM 655 O O . ILE A 1 83 ? -13.827 -11.115 18.070 1.00 94.44 83 ILE A O 1
ATOM 659 N N . GLY A 1 84 ? -15.668 -10.612 16.882 1.00 95.50 84 GLY A N 1
ATOM 660 C CA . GLY A 1 84 ? -16.630 -11.323 17.727 1.00 95.50 84 GLY A CA 1
ATOM 661 C C . GLY A 1 84 ? -17.054 -10.578 18.993 1.00 95.50 84 GLY A C 1
ATOM 662 O O . GLY A 1 84 ? -17.394 -11.232 19.977 1.00 95.50 84 GLY A O 1
ATOM 663 N N . LEU A 1 85 ? -17.018 -9.242 18.990 1.00 96.25 85 LEU A N 1
ATOM 664 C CA . LEU A 1 85 ? -17.555 -8.432 20.086 1.00 96.25 85 LEU A CA 1
ATOM 665 C C . LEU A 1 85 ? -19.085 -8.459 20.090 1.00 96.25 85 LEU A C 1
ATOM 667 O O . LEU A 1 85 ? -19.723 -8.531 19.038 1.00 96.25 85 LEU A O 1
ATOM 671 N N . LYS A 1 86 ? -19.675 -8.331 21.275 1.00 95.56 86 LYS A N 1
ATOM 672 C CA . LYS A 1 86 ? -21.109 -8.073 21.438 1.00 95.56 86 LYS A CA 1
ATOM 673 C C . LYS A 1 86 ? -21.403 -6.571 21.363 1.00 95.56 86 LYS A C 1
ATOM 675 O O . LYS A 1 86 ? -20.517 -5.739 21.559 1.00 95.56 86 LYS A O 1
ATOM 680 N N . GLU A 1 87 ? -22.655 -6.205 21.083 1.00 93.25 87 GLU A N 1
ATOM 681 C CA . GLU A 1 87 ? -23.058 -4.794 20.944 1.00 93.25 87 GLU A CA 1
ATOM 682 C C . GLU A 1 87 ? -22.815 -3.966 22.212 1.00 93.25 87 GLU A C 1
ATOM 684 O O . GLU A 1 87 ? -22.366 -2.822 22.127 1.00 93.25 87 GLU A O 1
ATOM 689 N N . ASP A 1 88 ? -23.036 -4.555 23.387 1.00 94.44 88 ASP A N 1
ATOM 690 C CA . ASP A 1 88 ? -22.805 -3.929 24.692 1.00 94.44 88 ASP A CA 1
ATOM 691 C C . ASP A 1 88 ? -21.315 -3.676 24.986 1.00 94.44 88 ASP A C 1
ATOM 693 O O . ASP A 1 88 ? -20.969 -2.918 25.891 1.00 94.44 88 ASP A O 1
ATOM 697 N N . GLU A 1 89 ? -20.410 -4.248 24.190 1.00 94.62 89 GLU A N 1
ATOM 698 C CA . GLU A 1 89 ? -18.963 -4.081 24.329 1.00 94.62 89 GLU A CA 1
ATOM 699 C C . GLU A 1 89 ? -18.384 -2.972 23.441 1.00 94.62 89 GLU A C 1
ATOM 701 O O . GLU A 1 89 ? -17.217 -2.603 23.606 1.00 94.62 89 GLU A O 1
ATOM 706 N N . LEU A 1 90 ? -19.176 -2.413 22.518 1.00 93.00 90 LEU A N 1
ATOM 707 C CA . LEU A 1 90 ? -18.718 -1.387 21.573 1.00 93.00 90 LEU A CA 1
ATOM 708 C C . LEU A 1 90 ? -18.367 -0.054 22.246 1.00 93.00 90 LEU A C 1
ATOM 710 O O . LEU A 1 90 ? -17.574 0.713 21.703 1.00 93.00 90 LEU A O 1
ATOM 714 N N . GLY A 1 91 ? -18.948 0.220 23.415 1.00 94.06 91 GLY A N 1
ATOM 715 C CA . GLY A 1 91 ? -18.667 1.415 24.211 1.00 94.06 91 GLY A CA 1
ATOM 716 C C . GLY A 1 91 ? -17.489 1.267 25.172 1.00 94.06 91 GLY A C 1
ATOM 717 O O . GLY A 1 91 ? -17.209 2.202 25.914 1.00 94.06 91 GLY A O 1
ATOM 718 N N . LYS A 1 92 ? -16.817 0.106 25.207 1.00 96.19 92 LYS A N 1
ATOM 719 C CA . LYS A 1 92 ? -15.703 -0.119 26.133 1.00 96.19 92 LYS A CA 1
ATOM 720 C C . LYS A 1 92 ? -14.539 0.813 25.812 1.00 96.19 92 LYS A C 1
ATOM 722 O O . LYS A 1 92 ? -14.056 0.861 24.678 1.00 96.19 92 LYS A O 1
ATOM 727 N N . THR A 1 93 ? -14.065 1.493 26.845 1.00 97.00 93 THR A N 1
ATOM 728 C CA . THR A 1 93 ? -12.888 2.353 26.808 1.00 97.00 93 THR A CA 1
ATOM 729 C C . THR A 1 93 ? -11.828 1.856 27.785 1.00 97.00 93 THR A C 1
ATOM 731 O O . THR A 1 93 ? -12.092 1.044 28.676 1.00 97.00 93 THR A O 1
ATOM 734 N N . ALA A 1 94 ? -10.600 2.322 27.594 1.00 95.25 94 ALA A N 1
ATOM 735 C CA . ALA A 1 94 ? -9.491 2.109 28.505 1.00 95.25 94 ALA A CA 1
ATOM 736 C C . ALA A 1 94 ? -8.702 3.406 28.665 1.00 95.25 94 ALA A C 1
ATOM 738 O O . ALA A 1 94 ? -8.499 4.149 27.706 1.00 95.25 94 ALA A O 1
ATOM 739 N N . VAL A 1 95 ? -8.220 3.657 29.878 1.00 96.69 95 VAL A N 1
ATOM 740 C CA . VAL A 1 95 ? -7.359 4.801 30.165 1.00 96.69 95 VAL A CA 1
ATOM 741 C C . VAL A 1 95 ? -5.899 4.394 29.989 1.00 96.69 95 VAL A C 1
ATOM 743 O O . VAL A 1 95 ? -5.424 3.454 30.626 1.00 96.69 95 VAL A O 1
ATOM 746 N N . VAL A 1 96 ? -5.177 5.115 29.135 1.00 94.50 96 VAL A N 1
ATOM 747 C CA . VAL A 1 96 ? -3.749 4.918 28.868 1.00 94.50 96 VAL A CA 1
ATOM 748 C C . VAL A 1 96 ? -2.963 6.079 29.466 1.00 94.50 96 VAL A C 1
ATOM 750 O O . VAL A 1 96 ? -3.358 7.239 29.342 1.00 94.50 96 VAL A O 1
ATOM 753 N N . LYS A 1 97 ? -1.835 5.766 30.114 1.00 93.31 97 LYS A N 1
ATOM 754 C CA . LYS A 1 97 ? -0.934 6.751 30.725 1.00 93.31 97 LYS A CA 1
ATOM 755 C C . LYS A 1 97 ? 0.428 6.706 30.042 1.00 93.31 97 LYS A C 1
ATOM 757 O O . LYS A 1 97 ? 1.131 5.704 30.135 1.00 93.31 97 LYS A O 1
ATOM 762 N N . ASN A 1 98 ? 0.801 7.794 29.373 1.00 84.25 98 ASN A N 1
ATOM 763 C CA . ASN A 1 98 ? 2.117 7.968 28.755 1.00 84.25 98 ASN A CA 1
ATOM 764 C C . ASN A 1 98 ? 2.504 9.455 28.767 1.00 84.25 98 ASN A C 1
ATOM 766 O O . ASN A 1 98 ? 2.247 10.184 27.812 1.00 84.25 98 ASN A O 1
ATOM 770 N N . GLY A 1 99 ? 3.012 9.939 29.903 1.00 90.50 99 GLY A N 1
ATOM 771 C CA . GLY A 1 99 ? 3.261 11.368 30.156 1.00 90.50 99 GLY A CA 1
ATOM 772 C C . GLY A 1 99 ? 1.992 12.206 30.384 1.00 90.50 99 GLY A C 1
ATOM 773 O O . GLY A 1 99 ? 2.011 13.136 31.181 1.00 90.50 99 GLY A O 1
ATOM 774 N N . SER A 1 100 ? 0.876 11.832 29.756 1.00 90.06 100 SER A N 1
ATOM 775 C CA . SER A 1 100 ? -0.478 12.329 30.021 1.00 90.06 100 SER A CA 1
ATOM 776 C C . SER A 1 100 ? -1.470 11.163 30.090 1.00 90.06 100 SER A C 1
ATOM 778 O O . SER A 1 100 ? -1.148 10.040 29.690 1.00 90.06 100 SER A O 1
ATOM 780 N N . GLU A 1 101 ? -2.648 11.418 30.654 1.00 95.12 101 GLU A N 1
ATOM 781 C CA . GLU A 1 101 ? -3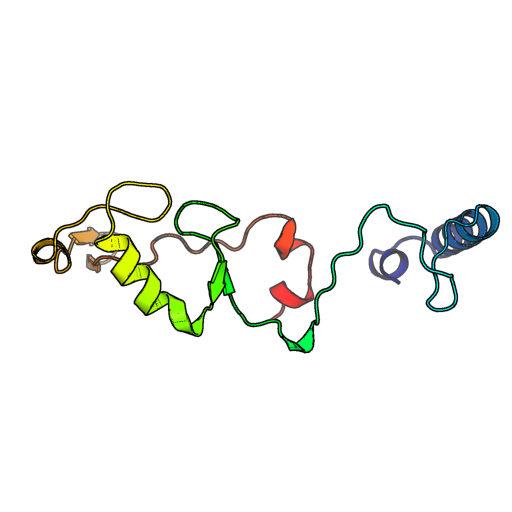.732 10.444 30.783 1.00 95.12 101 GLU A CA 1
ATOM 782 C C . GLU A 1 101 ? -4.760 10.686 29.677 1.00 95.12 101 GLU A C 1
ATOM 784 O O . GLU A 1 101 ? -5.187 11.817 29.450 1.00 95.12 101 GLU A O 1
ATOM 789 N N . THR A 1 102 ? -5.121 9.642 28.935 1.00 95.19 102 THR A N 1
ATOM 790 C CA . THR A 1 102 ? -6.084 9.731 27.829 1.00 95.19 102 THR A CA 1
ATOM 791 C C . THR A 1 102 ? -6.941 8.478 27.785 1.00 95.19 102 THR A C 1
ATOM 793 O O . THR A 1 102 ? -6.447 7.367 27.973 1.00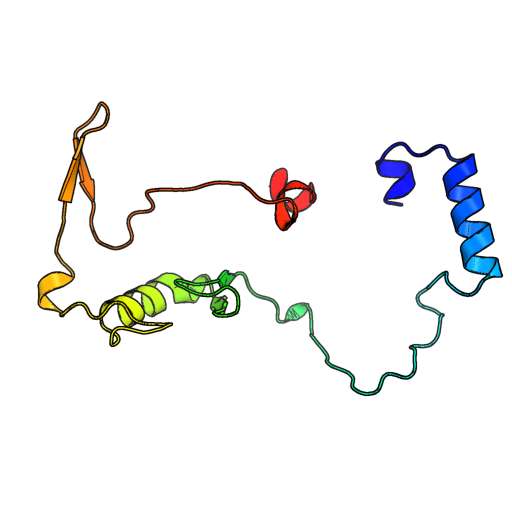 95.19 102 THR A O 1
ATOM 796 N N . GLU A 1 103 ? -8.231 8.655 27.524 1.00 96.12 103 GLU A N 1
ATOM 797 C CA . GLU A 1 103 ? -9.161 7.559 27.289 1.00 96.12 103 GLU A CA 1
ATOM 798 C C . GLU A 1 103 ? -9.161 7.169 25.803 1.00 96.12 103 GLU A C 1
ATOM 800 O O . GLU A 1 103 ? -9.272 8.026 24.926 1.00 96.12 103 GLU A O 1
ATOM 805 N N . ILE A 1 104 ? -9.042 5.873 25.515 1.00 96.19 104 ILE A N 1
ATOM 806 C CA . ILE A 1 104 ? -9.137 5.315 24.164 1.00 96.19 104 ILE A CA 1
ATOM 807 C C . ILE A 1 104 ? -10.253 4.272 24.085 1.00 96.19 104 ILE A C 1
ATOM 809 O O . ILE A 1 104 ? -10.488 3.525 25.032 1.00 96.19 104 ILE A O 1
ATOM 813 N N . GLY A 1 105 ? -10.921 4.203 22.935 1.00 95.75 105 GLY A N 1
ATOM 814 C CA . GLY A 1 105 ? -11.915 3.177 22.611 1.00 95.75 105 GLY A CA 1
ATOM 815 C C . GLY A 1 105 ? -11.512 2.346 21.392 1.00 95.75 105 GLY A C 1
ATOM 816 O O . GLY A 1 105 ? -10.420 2.504 20.835 1.00 95.75 105 GLY A O 1
ATOM 817 N N . HIS A 1 106 ? -12.416 1.473 20.944 1.00 96.12 106 HIS A N 1
ATOM 818 C CA . HIS A 1 106 ? -12.207 0.670 19.735 1.00 96.12 106 HIS A CA 1
ATOM 819 C C . HIS A 1 106 ? -11.922 1.552 18.514 1.00 96.12 106 HIS A C 1
ATOM 821 O O . HIS A 1 106 ? -12.678 2.469 18.192 1.00 96.12 106 HIS A O 1
ATOM 827 N N . GLY A 1 107 ? -10.831 1.247 17.815 1.00 93.75 107 GLY A N 1
ATOM 828 C CA . GLY A 1 107 ? -10.423 1.925 16.582 1.00 93.75 107 GLY A CA 1
ATOM 829 C C . GLY A 1 107 ? -9.390 3.024 16.804 1.00 93.75 107 GLY A C 1
ATOM 830 O O . GLY A 1 107 ? -8.937 3.627 15.833 1.00 93.75 107 GLY A O 1
ATOM 831 N N . ALA A 1 108 ? -8.980 3.260 18.054 1.00 95.50 108 ALA A N 1
ATOM 832 C CA . ALA A 1 108 ? -7.831 4.099 18.357 1.00 95.50 108 ALA A CA 1
ATOM 833 C C . ALA A 1 108 ? -6.576 3.594 17.623 1.00 95.50 108 ALA A C 1
ATOM 835 O O . ALA A 1 108 ? -6.173 2.435 17.750 1.00 95.50 108 ALA A O 1
ATOM 836 N N . VAL A 1 109 ? -5.946 4.485 16.856 1.00 94.75 109 VAL A N 1
ATOM 837 C CA . VAL A 1 109 ? -4.678 4.208 16.176 1.00 94.75 109 VAL A CA 1
ATOM 838 C C . VAL A 1 109 ? -3.551 4.381 17.185 1.00 94.75 109 VAL A C 1
ATOM 840 O O . VAL A 1 109 ? -3.194 5.499 17.541 1.00 94.75 109 VAL A O 1
ATOM 843 N N . VAL A 1 110 ? -2.998 3.264 17.653 1.00 93.25 110 VAL A N 1
ATOM 844 C CA . VAL A 1 110 ? -1.902 3.253 18.641 1.00 93.25 110 VAL A CA 1
ATOM 845 C C . VAL A 1 110 ? -0.523 3.056 18.009 1.00 93.25 110 VAL A C 1
ATOM 847 O O . VAL A 1 110 ? 0.493 3.291 18.654 1.00 93.25 110 VAL A O 1
ATOM 850 N N . ILE A 1 111 ? -0.482 2.649 16.738 1.00 95.19 111 ILE A N 1
ATOM 851 C CA . ILE A 1 111 ? 0.732 2.548 15.927 1.00 95.19 111 ILE A CA 1
ATOM 852 C C . ILE A 1 111 ? 0.433 3.175 14.567 1.00 95.19 111 ILE A C 1
ATOM 854 O O . ILE A 1 111 ? -0.470 2.732 13.860 1.00 95.19 111 ILE A O 1
ATOM 858 N N . ALA A 1 112 ? 1.225 4.175 14.194 1.00 95.50 112 ALA A N 1
ATOM 859 C CA . ALA A 1 112 ? 1.256 4.751 12.857 1.00 95.50 112 ALA A CA 1
ATOM 860 C C . ALA A 1 112 ? 2.715 4.771 12.397 1.00 95.50 112 ALA A C 1
ATOM 862 O O . ALA A 1 112 ? 3.513 5.578 12.868 1.00 95.50 112 ALA A O 1
ATOM 863 N N . ALA A 1 113 ? 3.076 3.831 11.527 1.00 94.56 113 ALA A N 1
ATOM 864 C CA . ALA A 1 113 ? 4.447 3.650 11.074 1.00 94.56 113 ALA A CA 1
ATOM 865 C C . ALA A 1 113 ? 4.520 3.764 9.552 1.00 94.56 113 ALA A C 1
ATOM 867 O O . ALA A 1 113 ? 3.856 3.014 8.836 1.00 94.56 113 ALA A O 1
ATOM 868 N N . ILE A 1 114 ? 5.371 4.666 9.065 1.00 93.38 114 ILE A N 1
ATOM 869 C CA . ILE A 1 114 ? 5.783 4.687 7.662 1.00 93.38 114 ILE A CA 1
ATOM 870 C C . ILE A 1 114 ? 6.967 3.730 7.543 1.00 93.38 114 ILE A C 1
ATOM 872 O O . ILE A 1 114 ? 8.047 3.988 8.068 1.00 93.38 114 ILE A O 1
ATOM 876 N N . THR A 1 115 ? 6.735 2.578 6.922 1.00 92.69 115 THR A N 1
ATOM 877 C CA . THR A 1 115 ? 7.695 1.470 6.864 1.00 92.69 115 THR A CA 1
ATOM 878 C C . THR A 1 115 ? 7.595 0.724 5.531 1.00 92.69 115 THR A C 1
ATOM 880 O O . THR A 1 115 ? 6.767 1.059 4.683 1.00 92.69 115 THR A O 1
ATOM 883 N N . SER A 1 116 ? 8.413 -0.322 5.388 1.00 91.81 116 SER A N 1
ATOM 884 C CA . SER A 1 116 ? 8.553 -1.205 4.225 1.00 91.81 116 SER A CA 1
ATOM 885 C C . SER A 1 116 ? 9.128 -0.542 2.970 1.00 91.81 116 SER A C 1
ATOM 887 O O . SER A 1 116 ? 8.734 0.553 2.573 1.00 91.81 116 SER A O 1
ATOM 889 N N . CYS A 1 117 ? 10.002 -1.274 2.271 1.00 90.69 117 CYS A N 1
ATOM 890 C CA . CYS A 1 117 ? 10.558 -0.866 0.981 1.00 90.69 117 CYS A CA 1
ATOM 891 C C . CYS A 1 117 ? 9.490 -0.677 -0.107 1.00 90.69 117 CYS A C 1
ATOM 893 O O . CYS A 1 117 ? 9.736 0.061 -1.056 1.00 90.69 117 CYS A O 1
ATOM 895 N N . THR A 1 118 ? 8.302 -1.278 0.034 1.00 87.12 118 THR A N 1
ATOM 896 C CA . THR A 1 118 ? 7.200 -1.140 -0.932 1.00 87.12 118 THR A CA 1
ATOM 897 C C 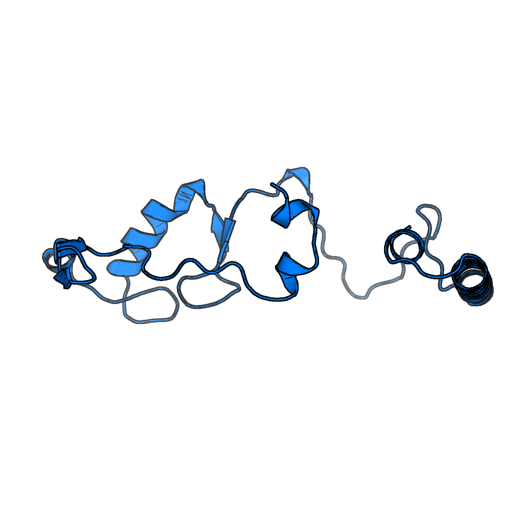. THR A 1 118 ? 6.766 0.316 -1.120 1.00 87.12 118 THR A C 1
ATOM 899 O O . THR A 1 118 ? 6.464 0.709 -2.241 1.00 87.12 118 THR A O 1
ATOM 902 N N . ASN A 1 119 ? 6.778 1.122 -0.050 1.00 86.94 119 ASN A N 1
ATOM 903 C CA . ASN A 1 119 ? 6.394 2.537 -0.110 1.00 86.94 119 ASN A CA 1
ATOM 904 C C . ASN A 1 119 ? 7.599 3.468 0.044 1.00 86.94 119 ASN A C 1
ATOM 906 O O . ASN A 1 119 ? 7.688 4.466 -0.663 1.00 86.94 119 ASN A O 1
ATOM 910 N N . THR A 1 120 ? 8.561 3.136 0.913 1.00 88.25 120 THR A N 1
ATOM 911 C CA . THR A 1 120 ? 9.696 4.036 1.187 1.00 88.25 120 THR A CA 1
ATOM 912 C C . THR A 1 120 ? 10.673 4.172 0.019 1.00 88.25 120 THR A C 1
ATOM 914 O O . THR A 1 120 ? 11.431 5.137 -0.022 1.00 88.25 120 THR A O 1
ATOM 917 N N . SER A 1 121 ? 10.649 3.249 -0.951 1.00 89.44 121 SER A N 1
ATOM 918 C CA . SER A 1 121 ? 11.429 3.370 -2.192 1.00 89.44 121 SER A CA 1
ATOM 919 C C . SER A 1 121 ? 10.790 4.294 -3.237 1.00 89.44 121 SER A C 1
ATOM 921 O O . SER A 1 121 ? 11.436 4.619 -4.234 1.00 89.44 121 SER A O 1
ATOM 923 N N . ASN A 1 122 ? 9.546 4.739 -3.021 1.00 89.44 122 ASN A N 1
ATOM 924 C CA . ASN A 1 122 ? 8.819 5.600 -3.942 1.00 89.44 122 ASN A CA 1
ATOM 925 C C . ASN A 1 122 ? 8.803 7.057 -3.431 1.00 89.44 122 ASN A C 1
ATOM 927 O O . ASN A 1 122 ? 8.062 7.368 -2.499 1.00 89.44 122 ASN A O 1
ATOM 931 N N . PRO A 1 123 ? 9.562 7.987 -4.041 1.00 86.56 123 PRO A N 1
ATOM 932 C CA . PRO A 1 123 ? 9.603 9.374 -3.577 1.00 86.56 123 PRO A CA 1
ATOM 933 C C . PRO A 1 123 ? 8.248 10.088 -3.693 1.00 86.56 123 PRO A C 1
ATOM 935 O O . PRO A 1 123 ? 7.955 10.956 -2.875 1.00 86.56 123 PRO A O 1
ATOM 938 N N . TYR A 1 124 ? 7.393 9.701 -4.646 1.00 88.31 124 TYR A N 1
ATOM 939 C CA . TYR A 1 124 ? 6.101 10.360 -4.868 1.00 88.31 124 TYR A CA 1
ATOM 940 C C . TYR A 1 124 ? 5.130 10.195 -3.696 1.00 88.31 124 TYR A C 1
ATOM 942 O O . TYR A 1 124 ? 4.354 11.102 -3.428 1.00 88.31 124 TYR A O 1
ATOM 950 N N . VAL A 1 125 ? 5.179 9.070 -2.975 1.00 87.88 125 VAL A N 1
ATOM 951 C CA . VAL A 1 125 ? 4.305 8.844 -1.805 1.00 87.88 125 VAL A CA 1
ATOM 952 C C . VAL A 1 125 ? 4.937 9.319 -0.496 1.00 87.88 125 VAL A C 1
ATOM 954 O O . VAL A 1 125 ? 4.257 9.387 0.522 1.00 87.88 125 VAL A O 1
ATOM 957 N N . MET A 1 126 ? 6.235 9.635 -0.516 1.00 89.38 126 MET A N 1
ATOM 958 C CA . MET A 1 126 ? 6.989 10.070 0.662 1.00 89.38 126 MET A CA 1
ATOM 959 C C . MET A 1 126 ? 7.063 11.592 0.794 1.00 89.38 126 MET A C 1
ATOM 961 O O . MET A 1 126 ? 7.147 12.090 1.913 1.00 89.38 126 MET A O 1
ATOM 965 N N . ILE A 1 127 ? 7.065 12.319 -0.326 1.00 86.44 127 ILE A N 1
ATOM 966 C CA . ILE A 1 127 ? 7.159 13.787 -0.328 1.00 86.44 127 ILE A CA 1
ATOM 967 C C . ILE A 1 127 ? 5.779 14.439 -0.132 1.00 86.44 127 ILE A C 1
ATOM 969 O O . ILE A 1 127 ? 5.718 15.505 0.478 1.00 86.44 127 ILE A O 1
ATOM 973 N N . GLY A 1 128 ? 4.698 13.740 -0.509 1.00 66.88 128 GLY A N 1
ATOM 974 C CA . GLY A 1 128 ? 3.313 14.180 -0.294 1.00 66.88 128 GLY A CA 1
ATOM 975 C C . GLY A 1 128 ? 2.828 15.227 -1.286 1.00 66.88 128 GLY A C 1
ATOM 976 O O . GLY A 1 128 ? 3.649 16.043 -1.760 1.00 66.88 128 GLY A O 1
#

Secondary structure (DSSP, 8-state):
-HHHHTT--HHHHHHHHHHHHHTT----TTSPPP--S------GGG---EEE-SS-TT-EEEGGGHHHHHHHHHHSPSBTTB----GGGTT-EEEEEESEEEEEETT---------HHHHT-HHHHH-

Foldseek 3Di:
DVCVVVPHDPVVVVVVVVVCVVVVNDDDPPDDDDDDPDDDDDDPVPDADWDADPQDRPRTDGPVCVVVQQVVQDCDPPDRRHDNDDPVQQPDWDWDDDVDIDIDGPPDDPDDDDDDPVQVVDVVNVVD

Sequence (128 aa):
NYMRNTGRPDELVDLVEKYTKAQGLYRTDETPDPIFTDVVELDLGTVQPSLAGPKRPQDRILLSNMKEQYRKTLLAPVGPQGIGLKEDELGKTAVVKNGSETEIGHGAVVIAAITSCTNTSNPYVMIG